Protein AF-A0A937PQH6-F1 (afdb_monomer_lite)

pLDDT: mean 79.64, std 12.9, range [41.91, 98.06]

Structure (mmCIF, N/CA/C/O backbone):
data_AF-A0A937PQH6-F1
#
_entry.id   AF-A0A937PQH6-F1
#
loop_
_atom_site.group_PDB
_atom_site.id
_atom_site.type_symbol
_atom_site.label_atom_id
_atom_site.label_alt_id
_atom_site.label_comp_id
_atom_site.label_asym_id
_atom_site.label_entity_id
_atom_site.label_seq_id
_atom_site.pdbx_PDB_ins_code
_atom_site.Cartn_x
_atom_site.Cartn_y
_atom_site.Cartn_z
_atom_site.occupancy
_atom_site.B_iso_or_equiv
_atom_site.auth_seq_id
_atom_site.auth_comp_id
_atom_site.auth_asym_id
_atom_site.auth_atom_id
_atom_site.pdbx_PDB_model_num
ATOM 1 N N . MET A 1 1 ? -28.947 3.218 16.926 1.00 41.91 1 MET A N 1
ATOM 2 C CA . MET A 1 1 ? -28.251 3.999 15.883 1.00 41.91 1 MET A CA 1
ATOM 3 C C . MET A 1 1 ? -26.992 3.223 15.545 1.00 41.91 1 MET A C 1
ATOM 5 O O . MET A 1 1 ? -26.283 2.879 16.475 1.00 41.91 1 MET A O 1
ATOM 9 N N . ASN A 1 2 ? -26.773 2.852 14.281 1.00 52.62 2 ASN A N 1
ATOM 10 C CA . ASN A 1 2 ? -25.508 2.238 13.858 1.00 52.62 2 ASN A CA 1
ATOM 11 C C . ASN A 1 2 ? -24.507 3.372 13.645 1.00 52.62 2 ASN A C 1
ATOM 13 O O . ASN A 1 2 ? -24.411 3.903 12.538 1.00 52.62 2 ASN A O 1
ATOM 17 N N . GLU A 1 3 ? -23.845 3.798 14.716 1.00 75.31 3 GLU A N 1
ATOM 18 C CA . GLU A 1 3 ? -22.697 4.691 14.588 1.00 75.31 3 GLU A CA 1
ATOM 19 C C . GLU A 1 3 ? -21.582 3.923 13.884 1.00 75.31 3 GLU A C 1
ATOM 21 O O . GLU A 1 3 ? -21.296 2.764 14.185 1.00 75.31 3 GLU A O 1
ATOM 26 N N . ARG A 1 4 ? -21.053 4.533 12.830 1.00 87.12 4 ARG A N 1
ATOM 27 C CA . ARG A 1 4 ? -20.087 3.929 11.924 1.00 87.12 4 ARG A CA 1
ATOM 28 C C . ARG A 1 4 ? -18.841 4.794 12.003 1.00 87.12 4 ARG A C 1
ATOM 30 O O . ARG A 1 4 ? -18.963 6.008 11.880 1.00 87.12 4 ARG A O 1
ATOM 37 N N . LEU A 1 5 ? -17.684 4.173 12.205 1.00 89.94 5 LEU A N 1
ATOM 38 C CA . LEU A 1 5 ? -16.405 4.879 12.241 1.00 89.94 5 LEU A CA 1
ATOM 39 C C . LEU A 1 5 ? -16.141 5.582 10.908 1.00 89.94 5 LEU A C 1
ATOM 41 O O . LEU A 1 5 ? -16.360 5.007 9.833 1.00 89.94 5 LEU A O 1
ATOM 45 N N . GLU A 1 6 ? -15.661 6.816 10.986 1.00 93.25 6 GLU A N 1
ATOM 46 C CA . GLU A 1 6 ? -15.153 7.549 9.836 1.00 93.25 6 GLU A CA 1
ATOM 47 C C . GLU A 1 6 ? -13.689 7.167 9.566 1.00 93.25 6 GLU A C 1
ATOM 49 O O . GLU A 1 6 ? -13.026 6.487 10.347 1.00 93.25 6 GLU A O 1
ATOM 54 N N . GLN A 1 7 ? -13.161 7.595 8.419 1.00 87.06 7 GLN A N 1
ATOM 55 C CA . GLN A 1 7 ? -11.791 7.273 8.010 1.00 87.06 7 GLN A CA 1
ATOM 56 C C . GLN A 1 7 ? -10.739 7.750 9.024 1.00 87.06 7 GLN A C 1
ATOM 58 O O . GLN A 1 7 ? -9.816 7.005 9.335 1.00 87.06 7 GLN A O 1
ATOM 63 N N . SER A 1 8 ? -10.911 8.954 9.573 1.00 93.19 8 SER A N 1
ATOM 64 C CA . SER A 1 8 ? -10.007 9.511 10.584 1.00 93.19 8 SER A CA 1
ATOM 65 C C . SER A 1 8 ? -9.956 8.671 11.860 1.00 93.19 8 SER A C 1
ATOM 67 O O . SER A 1 8 ? -8.934 8.643 12.536 1.00 93.19 8 SER A O 1
ATOM 69 N N . ASP A 1 9 ? -11.044 7.969 12.186 1.00 95.31 9 ASP A N 1
ATOM 70 C CA . ASP A 1 9 ? -11.089 7.092 13.354 1.00 95.31 9 ASP A CA 1
ATOM 71 C C . ASP A 1 9 ? -10.255 5.827 13.112 1.00 95.31 9 ASP A C 1
ATOM 73 O O . ASP A 1 9 ? -9.546 5.371 14.006 1.00 95.31 9 ASP A O 1
ATOM 77 N N . PHE A 1 10 ? -10.271 5.294 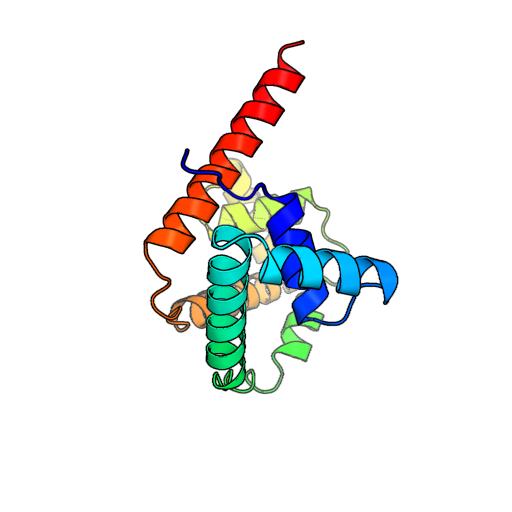11.884 1.00 93.38 10 PHE A N 1
ATOM 78 C CA . PHE A 1 10 ? -9.399 4.181 11.495 1.00 93.38 10 PHE A CA 1
ATOM 79 C C . PHE A 1 10 ? -7.926 4.574 11.444 1.00 93.38 10 PHE A C 1
ATOM 81 O O . PHE A 1 10 ? -7.085 3.797 11.882 1.00 93.38 10 PHE A O 1
ATOM 88 N N . GLU A 1 11 ? -7.615 5.769 10.945 1.00 93.25 11 GLU A N 1
ATOM 89 C CA . GLU A 1 11 ? -6.248 6.301 10.947 1.00 93.25 11 GLU A CA 1
ATOM 90 C C . GLU A 1 11 ? -5.725 6.447 12.383 1.00 93.25 11 GLU A C 1
ATOM 92 O O . GLU A 1 11 ? -4.618 6.002 12.681 1.00 93.25 11 GLU A O 1
ATOM 97 N N . ALA A 1 12 ? -6.549 6.967 13.301 1.00 96.62 12 ALA A N 1
ATOM 98 C CA . ALA A 1 12 ? -6.202 7.058 14.717 1.00 96.62 12 ALA A CA 1
ATOM 99 C C . ALA A 1 12 ? -6.010 5.678 15.373 1.00 96.62 12 ALA A C 1
ATOM 101 O O . ALA A 1 12 ? -5.066 5.494 16.135 1.00 96.62 12 ALA A O 1
ATOM 102 N N . LEU A 1 13 ? -6.872 4.700 15.069 1.00 96.56 13 LEU A N 1
ATOM 103 C CA . LEU A 1 13 ? -6.730 3.328 15.570 1.00 96.56 13 LEU A CA 1
ATOM 104 C C . LEU A 1 13 ? -5.464 2.635 15.046 1.00 96.56 13 LEU A C 1
ATOM 106 O O . LEU A 1 13 ? -4.804 1.943 15.817 1.00 96.56 13 LEU A O 1
ATOM 110 N N . SER A 1 14 ? -5.116 2.827 13.768 1.00 94.88 14 SER A N 1
ATOM 111 C CA . SER A 1 14 ? -3.879 2.286 13.184 1.00 94.88 14 SER A CA 1
ATOM 112 C C . SER A 1 14 ? -2.655 2.894 13.860 1.00 94.88 14 SER A C 1
ATOM 114 O O . SER A 1 14 ? -1.839 2.166 14.409 1.00 94.88 14 SER A O 1
ATOM 116 N N . ALA A 1 15 ? -2.587 4.227 13.928 1.00 95.56 15 ALA A N 1
ATOM 117 C CA . ALA A 1 15 ? -1.472 4.922 14.564 1.00 95.56 15 ALA A CA 1
ATOM 118 C C . ALA A 1 15 ? -1.330 4.563 16.055 1.00 95.56 15 ALA A C 1
ATOM 120 O O . ALA A 1 15 ? -0.222 4.533 16.586 1.00 95.56 15 ALA A O 1
ATOM 121 N N . TRP A 1 16 ? -2.443 4.285 16.747 1.00 97.31 16 TRP A N 1
ATOM 122 C CA . TRP A 1 16 ? -2.416 3.789 18.123 1.00 97.31 16 TRP A CA 1
ATOM 123 C C . TRP A 1 16 ? -1.805 2.383 18.221 1.00 97.31 16 TRP A C 1
ATOM 125 O O . TRP A 1 16 ? -0.973 2.158 19.097 1.00 97.31 16 TRP A O 1
ATOM 135 N N . LEU A 1 17 ? -2.173 1.457 17.326 1.00 94.62 17 LEU A N 1
ATOM 136 C CA . LEU A 1 17 ? -1.612 0.098 17.294 1.00 94.62 17 LEU A CA 1
ATOM 137 C C . LEU A 1 17 ? -0.115 0.088 16.970 1.00 94.62 17 LEU A C 1
ATOM 139 O O . LEU A 1 17 ? 0.630 -0.669 17.586 1.00 94.62 17 LEU A O 1
ATOM 143 N N . ASP A 1 18 ? 0.317 0.956 16.059 1.00 95.12 18 ASP A N 1
ATOM 144 C CA . ASP A 1 18 ? 1.720 1.073 15.649 1.00 95.12 18 ASP A CA 1
ATOM 145 C C . ASP A 1 18 ? 2.577 1.851 16.675 1.00 95.12 18 ASP A C 1
ATOM 147 O O . ASP A 1 18 ? 3.802 1.917 16.558 1.00 95.12 18 ASP A O 1
ATOM 151 N N . GLY A 1 19 ? 1.954 2.432 17.711 1.00 96.19 19 GLY A N 1
ATOM 152 C CA . GLY A 1 19 ? 2.639 3.221 18.740 1.00 96.19 19 GLY A CA 1
ATOM 153 C C . GLY A 1 19 ? 3.130 4.590 18.252 1.00 96.19 19 GLY A C 1
ATOM 154 O O . GLY A 1 19 ? 4.040 5.166 18.845 1.00 96.19 19 GLY A O 1
ATOM 155 N N . GLU A 1 20 ? 2.544 5.117 17.175 1.00 97.75 20 GLU A N 1
ATOM 156 C CA . GLU A 1 20 ? 2.942 6.380 16.537 1.00 97.75 20 GLU A CA 1
ATOM 157 C C . GLU A 1 20 ? 2.261 7.616 17.148 1.00 97.75 20 GLU A C 1
ATOM 159 O O . GLU A 1 20 ? 2.637 8.758 16.865 1.00 97.75 20 GLU A O 1
ATOM 164 N N . LEU A 1 21 ? 1.245 7.418 17.991 1.00 96.81 21 LEU A N 1
ATOM 165 C CA . LEU A 1 21 ? 0.557 8.511 18.673 1.00 96.81 21 LEU A CA 1
ATOM 166 C C . LEU A 1 21 ? 1.363 9.055 19.860 1.00 96.81 21 LEU A C 1
ATOM 168 O O . LEU A 1 21 ? 2.064 8.332 20.559 1.00 96.81 21 LEU A O 1
ATOM 172 N N . SER A 1 22 ? 1.186 10.349 20.146 1.00 97.38 22 SER A N 1
ATOM 173 C CA . SER A 1 22 ? 1.628 10.921 21.426 1.00 97.38 22 SER A CA 1
ATOM 174 C C . SER A 1 22 ? 0.808 10.358 22.592 1.00 97.38 22 SER A C 1
ATOM 176 O O . SER A 1 22 ? -0.363 10.030 22.403 1.00 97.38 22 SER A O 1
ATOM 178 N N . ASP A 1 23 ? 1.369 10.345 23.806 1.00 97.69 23 ASP A N 1
ATOM 179 C CA . ASP A 1 23 ? 0.705 9.818 25.013 1.00 97.69 23 ASP A CA 1
ATOM 180 C C . ASP A 1 23 ? -0.719 10.366 25.215 1.00 97.69 23 ASP A C 1
ATOM 182 O O . ASP A 1 23 ? -1.640 9.631 25.568 1.00 97.69 23 ASP A O 1
ATOM 186 N N . ALA A 1 24 ? -0.926 11.662 24.952 1.00 97.56 24 ALA A N 1
ATOM 187 C CA . ALA A 1 24 ? -2.234 12.299 25.088 1.00 97.56 24 ALA A CA 1
ATOM 188 C C . ALA A 1 24 ? -3.247 11.795 24.044 1.00 97.56 24 ALA A C 1
ATOM 190 O O . ALA A 1 24 ? -4.402 11.541 24.383 1.00 97.56 24 ALA A O 1
ATOM 191 N N . ALA A 1 25 ? -2.819 11.630 22.789 1.00 97.06 25 ALA A N 1
ATOM 192 C CA . ALA A 1 25 ? -3.669 11.120 21.713 1.00 97.06 25 ALA A CA 1
ATOM 193 C C . ALA A 1 25 ? -3.956 9.620 21.883 1.00 97.06 25 ALA A C 1
ATOM 195 O O . ALA A 1 25 ? -5.085 9.181 21.669 1.00 97.06 25 ALA A O 1
ATOM 196 N N . ALA A 1 26 ? -2.965 8.846 22.331 1.00 98.00 26 ALA A N 1
ATOM 197 C CA . ALA A 1 26 ? -3.136 7.437 22.662 1.00 98.00 26 ALA A CA 1
ATOM 198 C C . ALA A 1 26 ? -4.165 7.250 23.790 1.00 98.00 26 ALA A C 1
ATOM 200 O O . ALA A 1 26 ? -5.095 6.461 23.639 1.00 98.00 26 ALA A O 1
ATOM 201 N N . ALA A 1 27 ? -4.075 8.041 24.866 1.00 98.00 27 ALA A N 1
ATOM 202 C CA . ALA A 1 27 ? -5.042 8.001 25.964 1.00 98.00 27 ALA A CA 1
ATOM 203 C C . ALA A 1 27 ? -6.472 8.365 25.517 1.00 98.00 27 ALA A C 1
ATOM 205 O O . ALA A 1 27 ? -7.447 7.805 26.024 1.00 98.00 27 ALA A O 1
ATOM 206 N N . GLU A 1 28 ? -6.625 9.283 24.555 1.00 97.81 28 GLU A N 1
ATOM 207 C CA . GLU A 1 28 ? -7.934 9.601 23.976 1.00 97.81 28 GLU A CA 1
ATOM 208 C C . GLU A 1 28 ? -8.512 8.411 23.199 1.00 97.81 28 GLU A C 1
ATOM 210 O O . GLU A 1 28 ? -9.677 8.053 23.396 1.00 97.81 28 GLU A O 1
ATOM 215 N N . VAL A 1 29 ? -7.702 7.766 22.355 1.00 97.56 29 VAL A N 1
ATOM 216 C CA . VAL A 1 29 ? -8.107 6.566 21.609 1.00 97.56 29 VAL A CA 1
ATOM 217 C C . VAL A 1 29 ? -8.474 5.427 22.564 1.00 97.56 29 VAL A C 1
ATOM 219 O O . VAL A 1 29 ? -9.530 4.817 22.402 1.00 97.56 29 VAL A O 1
ATOM 222 N N . GLU A 1 30 ? -7.682 5.188 23.611 1.00 98.06 30 GLU A N 1
ATOM 223 C CA . GLU A 1 30 ? -7.983 4.186 24.641 1.00 98.06 30 GLU A CA 1
ATOM 224 C C . GLU A 1 30 ? -9.304 4.468 25.359 1.00 98.06 30 GLU A C 1
ATOM 226 O O . GLU A 1 30 ? -10.113 3.559 25.556 1.00 98.06 30 GLU A O 1
ATOM 231 N N . CYS A 1 31 ? -9.558 5.730 25.709 1.00 98.06 31 CYS A N 1
ATOM 232 C CA . CYS A 1 31 ? -10.817 6.145 26.315 1.00 98.06 31 CYS A CA 1
ATOM 233 C C . CYS A 1 31 ? -12.008 5.820 25.396 1.00 98.06 31 CYS A C 1
ATOM 235 O O . CYS A 1 31 ? -12.999 5.240 25.849 1.00 98.06 31 CYS A O 1
ATOM 237 N N . ARG A 1 32 ? -11.891 6.097 24.089 1.00 97.50 32 ARG A N 1
ATOM 238 C CA . ARG A 1 32 ? -12.926 5.753 23.099 1.00 97.50 32 ARG A CA 1
ATOM 239 C C . ARG A 1 32 ? -13.115 4.242 22.962 1.00 97.50 32 ARG A C 1
ATOM 241 O O . ARG A 1 32 ? -14.249 3.784 23.012 1.00 97.50 32 ARG A O 1
ATOM 248 N N . ILE A 1 33 ? -12.040 3.454 22.887 1.00 97.69 33 ILE A N 1
ATOM 249 C CA . ILE A 1 33 ? -12.097 1.976 22.866 1.00 97.69 33 ILE A CA 1
ATOM 250 C C . ILE A 1 33 ? -12.805 1.423 24.118 1.00 97.69 33 ILE A C 1
ATOM 252 O O . ILE A 1 33 ? -13.559 0.445 24.056 1.00 97.69 33 ILE A O 1
ATOM 256 N N . GLN A 1 34 ? -12.585 2.037 25.281 1.00 97.56 34 GLN A N 1
ATOM 257 C CA . GLN A 1 34 ? -13.230 1.621 26.525 1.00 97.56 34 GLN A CA 1
ATOM 258 C C . GLN A 1 34 ? -14.712 1.995 26.576 1.00 97.56 34 GLN A C 1
ATOM 260 O O . GLN A 1 34 ? -15.503 1.219 27.113 1.00 97.56 34 GLN A O 1
ATOM 265 N N . GLN A 1 35 ? -15.104 3.142 26.023 1.00 96.75 35 GLN A N 1
ATOM 266 C CA . GLN A 1 35 ? -16.460 3.682 26.157 1.00 96.75 35 GLN A CA 1
ATOM 267 C C . GLN A 1 35 ? -17.396 3.299 25.006 1.00 96.75 35 GLN A C 1
ATOM 269 O O . GLN A 1 35 ? -18.590 3.111 25.237 1.00 96.75 35 GLN A O 1
ATOM 274 N N . ASP A 1 36 ? -16.870 3.137 23.793 1.00 96.56 36 ASP A N 1
ATOM 275 C CA . ASP A 1 36 ? -17.645 2.888 22.581 1.00 96.56 36 ASP A CA 1
ATOM 276 C C . ASP A 1 36 ? -17.443 1.441 22.076 1.00 96.56 36 ASP A C 1
ATOM 278 O O . ASP A 1 36 ? -16.339 1.061 21.665 1.00 96.56 36 ASP A O 1
ATOM 282 N N . PRO A 1 37 ? -18.501 0.601 22.076 1.00 94.94 37 PRO A N 1
ATOM 283 C CA . PRO A 1 37 ? -18.443 -0.758 21.543 1.00 94.94 37 PRO A CA 1
ATOM 284 C C . PRO A 1 37 ? -17.990 -0.853 20.079 1.00 94.94 37 PRO A C 1
ATOM 286 O O . PRO A 1 37 ? -17.389 -1.861 19.709 1.00 94.94 37 PRO A O 1
ATOM 289 N N . VAL A 1 38 ? -18.267 0.160 19.250 1.00 95.25 38 VAL A N 1
ATOM 290 C CA . VAL A 1 38 ? -17.874 0.192 17.833 1.00 95.25 38 VAL A CA 1
ATOM 291 C C . VAL A 1 38 ? -16.363 0.382 17.705 1.00 95.25 38 VAL A C 1
ATOM 293 O O . VAL A 1 38 ? -15.717 -0.354 16.958 1.00 95.25 38 VAL A O 1
ATOM 296 N N . TRP A 1 39 ? -15.781 1.309 18.475 1.00 96.69 39 TRP A N 1
ATOM 297 C CA . TRP A 1 39 ? -14.325 1.490 18.552 1.00 96.69 39 TRP A CA 1
ATOM 298 C C . TRP A 1 39 ? -13.632 0.232 19.065 1.00 96.69 39 TRP A C 1
ATOM 300 O O . TRP A 1 39 ? -12.613 -0.175 18.510 1.00 96.69 39 TRP A O 1
ATOM 310 N N . ARG A 1 40 ? -14.203 -0.414 20.088 1.00 96.88 40 ARG A N 1
ATOM 311 C CA . ARG A 1 40 ? -13.660 -1.663 20.629 1.00 96.88 40 ARG A CA 1
ATOM 312 C C . ARG A 1 40 ? -13.618 -2.776 19.590 1.00 96.88 40 ARG A C 1
ATOM 314 O O . ARG A 1 40 ? -12.565 -3.368 19.392 1.00 96.88 40 ARG A O 1
ATOM 321 N N . GLY A 1 41 ? -14.734 -3.013 18.898 1.00 94.44 41 GLY A N 1
ATOM 322 C CA . GLY A 1 41 ? -14.802 -4.034 17.851 1.00 94.44 41 GLY A CA 1
ATOM 323 C C . GLY A 1 41 ? -13.789 -3.785 16.733 1.00 94.44 41 GLY A C 1
ATOM 324 O O . GLY A 1 41 ? -13.071 -4.699 16.342 1.00 94.44 41 GLY A O 1
ATOM 325 N N . ALA A 1 42 ? -13.658 -2.536 16.277 1.00 93.81 42 ALA A N 1
ATOM 326 C CA . ALA A 1 42 ? -12.676 -2.180 15.257 1.00 93.81 42 ALA A CA 1
ATOM 327 C C . ALA A 1 42 ? -11.220 -2.339 15.729 1.00 93.81 42 ALA A C 1
ATOM 329 O O . ALA A 1 42 ? -10.380 -2.805 14.961 1.00 93.81 42 ALA A O 1
ATOM 330 N N . ALA A 1 43 ? -10.914 -1.979 16.979 1.00 96.25 43 ALA A N 1
ATOM 331 C CA . ALA A 1 43 ? -9.587 -2.181 17.555 1.00 96.25 43 ALA A CA 1
ATOM 332 C C . ALA A 1 43 ? -9.236 -3.675 17.664 1.00 96.25 43 ALA A C 1
ATOM 334 O O . ALA A 1 43 ? -8.112 -4.066 17.355 1.00 96.25 43 ALA A O 1
ATOM 335 N N . ASP A 1 44 ? -10.197 -4.514 18.060 1.00 95.38 44 ASP A N 1
ATOM 336 C CA . ASP A 1 44 ? -10.016 -5.966 18.142 1.00 95.38 44 ASP A CA 1
ATOM 337 C C . ASP A 1 44 ? -9.840 -6.604 16.753 1.00 95.38 44 ASP A C 1
ATOM 339 O O . ASP A 1 44 ? -8.977 -7.468 16.580 1.00 95.38 44 ASP A O 1
ATOM 343 N N . GLU A 1 45 ? -10.592 -6.145 15.744 1.00 93.19 45 GLU A N 1
ATOM 344 C CA . GLU A 1 45 ? -10.410 -6.545 14.340 1.00 93.19 45 GLU A CA 1
ATOM 345 C C . GLU A 1 45 ? -9.006 -6.203 13.826 1.00 93.19 45 GLU A C 1
ATOM 347 O O . GLU A 1 45 ? -8.333 -7.064 13.256 1.00 93.19 45 GLU A O 1
ATOM 352 N N . LEU A 1 46 ? -8.549 -4.962 14.030 1.00 91.62 46 LEU A N 1
ATOM 353 C CA . LEU A 1 46 ? -7.235 -4.517 13.562 1.00 91.62 46 LEU A CA 1
ATOM 354 C C . LEU A 1 46 ? -6.095 -5.243 14.283 1.00 91.62 46 LEU A C 1
ATOM 356 O O . LEU A 1 46 ? -5.133 -5.641 13.632 1.00 91.62 46 LEU A O 1
ATOM 360 N N . ARG A 1 47 ? -6.222 -5.492 15.592 1.00 92.56 47 ARG A N 1
ATOM 361 C CA . ARG A 1 47 ? -5.242 -6.286 16.348 1.00 92.56 47 ARG A CA 1
ATOM 362 C C . ARG A 1 47 ? -5.175 -7.725 15.844 1.00 92.56 47 ARG A C 1
ATOM 364 O O . ARG A 1 47 ? -4.088 -8.235 15.608 1.00 92.56 47 ARG A O 1
ATOM 371 N N . SER A 1 48 ? -6.330 -8.347 15.602 1.00 89.06 48 SER A N 1
ATOM 372 C CA . SER A 1 48 ? -6.397 -9.707 15.049 1.00 89.06 48 SER A CA 1
ATOM 373 C C . SER A 1 48 ? -5.748 -9.787 13.663 1.00 89.06 48 SER A C 1
ATOM 375 O O . SER A 1 48 ? -5.068 -10.760 13.346 1.00 89.06 48 SER A O 1
ATOM 377 N N . LEU A 1 49 ? -5.943 -8.759 12.829 1.00 86.75 49 LEU A N 1
ATOM 378 C CA . LEU A 1 49 ? -5.289 -8.660 11.526 1.00 86.75 49 LEU A CA 1
ATOM 379 C C . LEU A 1 49 ? -3.771 -8.487 11.666 1.00 86.75 49 LEU A C 1
ATOM 381 O O . LEU A 1 49 ? -3.029 -9.164 10.961 1.00 86.75 49 LEU A O 1
ATOM 385 N N . HIS A 1 50 ? -3.319 -7.614 12.567 1.00 85.25 50 HIS A N 1
ATOM 386 C CA . HIS A 1 50 ? -1.900 -7.397 12.844 1.00 85.25 50 HIS A CA 1
ATOM 387 C C . HIS A 1 50 ? -1.218 -8.696 13.296 1.00 85.25 50 HIS A C 1
ATOM 389 O O . HIS A 1 50 ? -0.237 -9.111 12.691 1.00 85.25 50 HIS A O 1
ATOM 395 N N . GLU A 1 51 ? -1.805 -9.416 14.254 1.00 85.25 51 GLU A N 1
ATOM 396 C CA . GLU A 1 51 ? -1.304 -10.719 14.714 1.00 85.25 51 GLU A CA 1
ATOM 397 C C . GLU A 1 51 ? -1.257 -11.765 13.584 1.00 85.25 51 GLU A C 1
ATOM 399 O O . GLU A 1 51 ? -0.304 -12.541 13.477 1.00 85.25 51 GLU A O 1
ATOM 404 N N . ALA A 1 52 ? -2.269 -11.786 12.707 1.00 84.00 52 ALA A N 1
ATOM 405 C CA . ALA A 1 52 ? -2.293 -12.684 11.554 1.00 84.00 52 ALA A CA 1
ATOM 406 C C . ALA A 1 52 ? -1.190 -12.358 10.529 1.00 84.00 52 ALA A C 1
ATOM 408 O O . ALA A 1 52 ? -0.653 -13.274 9.901 1.00 84.00 52 ALA A O 1
ATOM 409 N N . LEU A 1 53 ? -0.854 -11.076 10.361 1.00 80.88 53 LEU A N 1
ATOM 410 C CA . LEU A 1 53 ? 0.218 -10.615 9.477 1.00 80.88 53 LEU A CA 1
ATOM 411 C C . LEU A 1 53 ? 1.608 -10.828 10.088 1.00 80.88 53 LEU A C 1
ATOM 413 O O . LEU A 1 53 ? 2.513 -11.227 9.363 1.00 80.88 53 LEU A O 1
ATOM 417 N N . ASP A 1 54 ? 1.770 -10.664 11.400 1.00 80.62 54 ASP A N 1
ATOM 418 C CA . ASP A 1 54 ? 3.024 -10.953 12.111 1.00 80.62 54 ASP A CA 1
ATOM 419 C C . ASP A 1 54 ? 3.412 -12.435 12.022 1.00 80.62 54 ASP A C 1
ATOM 421 O O . ASP A 1 54 ? 4.588 -12.789 11.910 1.00 80.62 54 ASP A O 1
ATOM 425 N N . GLY A 1 55 ? 2.418 -13.326 12.018 1.00 75.69 55 GLY A N 1
ATOM 426 C CA . GLY A 1 55 ? 2.626 -14.752 11.762 1.00 75.69 55 GLY A CA 1
ATOM 427 C C . GLY A 1 55 ? 2.956 -15.079 10.300 1.00 75.69 55 GLY A C 1
ATOM 428 O O . GLY A 1 55 ? 3.379 -16.200 9.996 1.00 75.69 55 GLY A O 1
ATOM 429 N N . TYR A 1 56 ? 2.770 -14.130 9.379 1.00 77.06 56 TYR A N 1
ATOM 430 C CA . TYR A 1 56 ? 2.998 -14.342 7.960 1.00 77.06 56 TYR A CA 1
ATOM 431 C C . TYR A 1 56 ? 4.476 -14.158 7.618 1.00 77.06 56 TYR A C 1
ATOM 433 O O . TYR A 1 56 ? 4.996 -13.054 7.470 1.00 77.06 56 TYR A O 1
ATOM 441 N N . THR A 1 57 ? 5.174 -15.275 7.422 1.00 73.56 57 THR A N 1
ATOM 442 C CA . THR A 1 57 ? 6.525 -15.237 6.863 1.00 73.56 57 THR A CA 1
ATOM 443 C C . THR A 1 57 ? 6.436 -14.940 5.372 1.00 73.56 57 THR A C 1
ATOM 445 O O . THR A 1 57 ? 6.125 -15.821 4.569 1.00 73.56 57 THR A O 1
ATOM 448 N N . VAL A 1 58 ? 6.737 -13.700 4.989 1.00 72.31 58 VAL A N 1
ATOM 449 C CA . VAL A 1 58 ? 6.969 -13.371 3.581 1.00 72.31 58 VAL A CA 1
ATOM 450 C C . VAL A 1 58 ? 8.226 -14.130 3.136 1.00 72.31 58 VAL A C 1
ATOM 452 O O . VAL A 1 58 ? 9.272 -13.988 3.780 1.00 72.31 58 VAL A O 1
ATOM 455 N N . PRO A 1 59 ? 8.161 -14.956 2.074 1.00 74.38 59 PRO A N 1
ATOM 456 C CA . PRO A 1 59 ? 9.344 -15.615 1.545 1.00 74.38 59 PRO A CA 1
ATOM 457 C C . PRO A 1 59 ? 10.421 -14.575 1.260 1.00 74.38 59 PRO A C 1
ATOM 459 O O . PRO A 1 59 ? 10.128 -13.519 0.694 1.00 74.38 59 PRO A O 1
ATOM 462 N N . ALA A 1 60 ? 11.665 -14.870 1.645 1.00 69.44 60 ALA A N 1
ATOM 463 C CA . ALA A 1 60 ? 12.771 -13.989 1.308 1.00 69.44 60 ALA A CA 1
ATOM 464 C C . ALA A 1 60 ? 12.753 -13.745 -0.210 1.00 69.44 60 ALA A C 1
ATOM 466 O O . ALA A 1 60 ? 12.646 -14.712 -0.977 1.00 69.44 60 ALA A O 1
ATOM 467 N N . PRO A 1 61 ? 12.829 -12.481 -0.659 1.00 67.94 61 PRO A N 1
ATOM 468 C CA . PRO A 1 61 ? 12.856 -12.203 -2.080 1.00 67.94 61 PRO A CA 1
ATOM 469 C C . PRO A 1 61 ? 14.045 -12.927 -2.711 1.00 67.94 61 PRO A C 1
ATOM 471 O O . PRO A 1 61 ? 15.104 -13.064 -2.088 1.00 67.94 61 PRO A O 1
ATOM 474 N N . ALA A 1 62 ? 13.878 -13.389 -3.953 1.00 77.88 62 ALA A N 1
ATOM 475 C CA . ALA A 1 62 ? 14.949 -14.056 -4.683 1.00 77.88 62 ALA A CA 1
ATOM 476 C C . ALA A 1 62 ? 16.236 -13.215 -4.631 1.00 77.88 62 ALA A C 1
ATOM 478 O O . ALA A 1 62 ? 16.201 -11.985 -4.757 1.00 77.88 62 ALA A O 1
ATOM 479 N N . SER A 1 63 ? 17.380 -13.874 -4.432 1.00 69.62 63 SER A N 1
ATOM 480 C CA . SER A 1 63 ? 18.672 -13.195 -4.323 1.00 69.62 63 SER A CA 1
ATOM 481 C C . SER A 1 63 ? 18.889 -12.267 -5.517 1.00 69.62 63 SER A C 1
ATOM 483 O O . SER A 1 63 ? 18.797 -12.698 -6.665 1.00 69.62 63 SER A O 1
ATOM 485 N N . GLY A 1 64 ? 19.184 -10.996 -5.247 1.00 66.00 64 GLY A N 1
ATOM 486 C CA . GLY A 1 64 ? 19.367 -9.994 -6.293 1.00 66.00 64 GLY A CA 1
ATOM 487 C C . GLY A 1 64 ? 18.090 -9.279 -6.736 1.00 66.00 64 GLY A C 1
ATOM 488 O O . GLY A 1 64 ? 18.209 -8.395 -7.573 1.00 66.00 64 GLY A O 1
ATOM 489 N N . LEU A 1 65 ? 16.904 -9.558 -6.170 1.00 66.44 65 LEU A N 1
ATOM 490 C CA . LEU A 1 65 ? 15.702 -8.747 -6.424 1.00 66.44 65 LEU A CA 1
ATOM 491 C C . LEU A 1 65 ? 15.961 -7.270 -6.125 1.00 66.44 65 LEU A C 1
ATOM 493 O O . LEU A 1 65 ? 15.731 -6.450 -6.993 1.00 66.44 65 LEU A O 1
ATOM 497 N N . ALA A 1 66 ? 16.528 -6.929 -4.965 1.00 60.97 66 ALA A N 1
ATOM 498 C CA . ALA A 1 66 ? 16.857 -5.537 -4.646 1.00 60.97 66 ALA A CA 1
ATOM 499 C C . ALA A 1 66 ? 17.821 -4.916 -5.672 1.00 60.97 66 ALA A C 1
ATOM 501 O O . ALA A 1 66 ? 17.629 -3.786 -6.095 1.00 60.97 66 ALA A O 1
ATOM 502 N N . ARG A 1 67 ? 18.831 -5.670 -6.129 1.00 61.75 67 ARG A N 1
ATOM 503 C CA . ARG A 1 67 ? 19.755 -5.212 -7.176 1.00 61.75 67 ARG A CA 1
ATOM 504 C C . ARG A 1 67 ? 19.050 -5.020 -8.521 1.00 61.75 67 ARG A C 1
ATOM 506 O O . ARG A 1 67 ? 19.416 -4.094 -9.223 1.00 61.75 67 ARG A O 1
ATOM 513 N N . ARG A 1 68 ? 18.090 -5.879 -8.869 1.00 62.03 68 ARG A N 1
ATOM 514 C CA . ARG A 1 68 ? 17.301 -5.807 -10.109 1.00 62.03 68 ARG A CA 1
ATOM 515 C C . ARG A 1 68 ? 16.275 -4.685 -10.056 1.00 62.03 68 ARG A C 1
ATOM 517 O O . ARG A 1 68 ? 16.250 -3.872 -10.950 1.00 62.03 68 ARG A O 1
ATOM 524 N N . VAL A 1 69 ? 15.560 -4.521 -8.946 1.00 64.25 69 VAL A N 1
ATOM 525 C CA . VAL A 1 69 ? 14.709 -3.347 -8.702 1.00 64.25 69 VAL A CA 1
ATOM 526 C C . VAL A 1 69 ? 15.531 -2.064 -8.833 1.00 64.25 69 VAL A C 1
ATOM 528 O O . VAL A 1 69 ? 15.120 -1.159 -9.540 1.00 64.25 69 VAL A O 1
ATOM 531 N N . LEU A 1 70 ? 16.721 -2.001 -8.225 1.00 55.03 70 LEU A N 1
ATOM 532 C CA . LEU A 1 70 ? 17.613 -0.841 -8.339 1.00 55.03 70 LEU A CA 1
ATOM 533 C C . LEU A 1 70 ? 18.255 -0.680 -9.730 1.00 55.03 70 LEU A C 1
ATOM 535 O O . LEU A 1 70 ? 18.609 0.436 -10.087 1.00 55.03 70 LEU A O 1
ATOM 539 N N . ALA A 1 71 ? 18.439 -1.760 -10.494 1.00 54.62 71 ALA A N 1
ATOM 540 C CA . ALA A 1 71 ? 18.955 -1.722 -11.868 1.00 54.62 71 ALA A CA 1
ATOM 541 C C . ALA A 1 71 ? 17.864 -1.373 -12.894 1.00 54.62 71 ALA A C 1
ATOM 543 O O . ALA A 1 71 ? 18.174 -0.800 -13.937 1.00 54.62 71 ALA A O 1
ATOM 544 N N . GLY A 1 72 ? 16.614 -1.685 -12.559 1.00 54.66 72 GLY A N 1
ATOM 545 C CA . GLY A 1 72 ? 15.399 -1.341 -13.280 1.00 54.66 72 GLY A CA 1
ATOM 546 C C . GLY A 1 72 ? 14.884 0.055 -13.001 1.00 54.66 72 GLY A C 1
ATOM 547 O O . GLY A 1 72 ? 14.055 0.547 -13.764 1.00 54.66 72 GLY A O 1
ATOM 548 N N . ILE A 1 73 ? 15.406 0.725 -11.963 1.00 54.81 73 ILE A N 1
ATOM 549 C CA . ILE A 1 73 ? 15.340 2.183 -11.889 1.00 54.81 73 ILE A CA 1
ATOM 550 C C . ILE A 1 73 ? 16.141 2.681 -13.094 1.00 54.81 73 ILE A C 1
ATOM 552 O O . ILE A 1 73 ? 17.360 2.491 -13.145 1.00 54.81 73 ILE A O 1
ATOM 556 N N . PRO A 1 74 ? 15.463 3.243 -14.102 1.00 55.03 74 PRO A N 1
ATOM 557 C CA . PRO A 1 74 ? 16.077 3.530 -15.382 1.00 55.03 74 PRO A CA 1
ATOM 558 C C . PRO A 1 74 ? 17.274 4.466 -15.173 1.00 55.03 74 PRO A C 1
ATOM 560 O O . PRO A 1 74 ? 17.211 5.439 -14.425 1.00 55.03 74 PRO A O 1
ATOM 563 N N . ALA A 1 75 ? 18.398 4.160 -15.832 1.00 53.47 75 ALA A N 1
ATOM 564 C CA . ALA A 1 75 ? 19.640 4.933 -15.707 1.00 53.47 75 ALA A CA 1
ATOM 565 C C . ALA A 1 75 ? 19.498 6.394 -16.184 1.00 53.47 75 ALA A C 1
ATOM 567 O O . ALA A 1 75 ? 20.357 7.228 -15.894 1.00 53.47 75 ALA A O 1
ATOM 568 N N . ARG A 1 76 ? 18.413 6.701 -16.909 1.00 57.50 76 ARG A N 1
ATOM 569 C CA . ARG A 1 76 ? 17.847 8.049 -16.980 1.00 57.50 76 ARG A CA 1
ATOM 570 C C . ARG A 1 76 ? 16.541 8.050 -16.204 1.00 57.50 76 ARG A C 1
ATOM 572 O O . ARG A 1 76 ? 15.752 7.128 -16.383 1.00 57.50 76 ARG A O 1
ATOM 579 N N . ASP A 1 77 ? 16.281 9.112 -15.458 1.00 65.00 77 ASP A N 1
ATOM 580 C CA . ASP A 1 77 ? 14.963 9.342 -14.878 1.00 65.00 77 ASP A CA 1
ATOM 581 C C . ASP A 1 77 ? 13.922 9.327 -16.009 1.00 65.00 77 ASP A C 1
ATOM 583 O O . ASP A 1 77 ? 13.889 10.228 -16.856 1.00 65.00 77 ASP A O 1
ATOM 587 N N . LEU A 1 78 ? 13.121 8.258 -16.078 1.00 66.38 78 LEU A N 1
ATOM 588 C CA . LEU A 1 78 ? 11.905 8.277 -16.878 1.00 66.38 78 LEU A CA 1
ATOM 589 C C . LEU A 1 78 ? 10.988 9.321 -16.254 1.00 66.38 78 LEU A C 1
ATOM 591 O O . LEU A 1 78 ? 10.850 9.414 -15.033 1.00 66.38 78 LEU A O 1
ATOM 595 N N . THR A 1 79 ? 10.368 10.124 -17.101 1.00 78.44 79 THR A N 1
ATOM 596 C CA . THR A 1 79 ? 9.326 11.038 -16.647 1.00 78.44 79 THR A CA 1
ATOM 597 C C . THR A 1 79 ? 8.115 10.242 -16.157 1.00 78.44 79 THR A C 1
ATOM 599 O O . THR A 1 79 ? 7.886 9.111 -16.582 1.00 78.44 79 THR A O 1
ATOM 602 N N . GLU A 1 80 ? 7.297 10.845 -15.294 1.00 71.50 80 GLU A N 1
ATOM 603 C CA . GLU A 1 80 ? 6.058 10.230 -14.789 1.00 71.50 80 GLU A CA 1
ATOM 604 C C . GLU A 1 80 ? 5.141 9.747 -15.930 1.00 71.50 80 GLU A C 1
ATOM 606 O O . GLU A 1 80 ? 4.608 8.645 -15.867 1.00 71.50 80 GLU A O 1
ATOM 611 N N . SER A 1 81 ? 5.060 10.510 -17.027 1.00 78.50 81 SER A N 1
ATOM 612 C CA . SER A 1 81 ? 4.303 10.126 -18.227 1.00 78.50 81 SER A CA 1
ATOM 613 C C . SER A 1 81 ? 4.881 8.903 -18.941 1.00 78.50 81 SER A C 1
ATOM 615 O O . SER A 1 81 ? 4.126 8.121 -19.505 1.00 78.50 81 SER A O 1
ATOM 617 N N . GLU A 1 82 ? 6.205 8.736 -18.956 1.00 75.75 82 GLU A N 1
ATOM 618 C CA . GLU A 1 82 ? 6.847 7.571 -19.578 1.00 75.75 82 GLU A CA 1
ATOM 619 C C . GLU A 1 82 ? 6.677 6.314 -18.717 1.00 75.75 82 GLU A C 1
ATOM 621 O O . GLU A 1 82 ? 6.557 5.217 -19.257 1.00 75.75 82 GLU A O 1
ATOM 626 N N . ILE A 1 83 ? 6.628 6.473 -17.390 1.00 74.06 83 ILE A N 1
ATOM 627 C CA . ILE A 1 83 ? 6.290 5.391 -16.456 1.00 74.06 83 ILE A CA 1
ATOM 628 C C . ILE A 1 83 ? 4.826 4.971 -16.644 1.00 74.06 83 ILE A C 1
ATOM 630 O O . ILE A 1 83 ? 4.544 3.778 -16.738 1.00 74.06 83 ILE A O 1
ATOM 634 N N . GLU A 1 84 ? 3.906 5.934 -16.744 1.00 79.00 84 GLU A N 1
ATOM 635 C CA . GLU A 1 84 ? 2.482 5.677 -16.992 1.00 79.00 84 GLU A CA 1
ATOM 636 C C . GLU A 1 84 ? 2.260 4.967 -18.338 1.00 79.00 84 GLU A C 1
ATOM 638 O O . GLU A 1 84 ? 1.584 3.938 -18.383 1.00 79.00 84 GLU A O 1
ATOM 643 N N . ASP A 1 85 ? 2.886 5.447 -19.420 1.00 81.19 85 ASP A N 1
ATOM 644 C CA . ASP A 1 85 ? 2.786 4.814 -20.740 1.00 81.19 85 ASP A CA 1
ATOM 645 C C . ASP A 1 85 ? 3.401 3.398 -20.750 1.00 81.19 85 ASP A C 1
ATOM 647 O O . ASP A 1 85 ? 2.877 2.504 -21.416 1.00 81.19 85 ASP A O 1
ATOM 651 N N . LEU A 1 86 ? 4.485 3.150 -20.002 1.00 77.56 86 LEU A N 1
ATOM 652 C CA . LEU A 1 86 ? 5.068 1.809 -19.876 1.00 77.56 86 LEU A CA 1
ATOM 653 C C . LEU A 1 86 ? 4.151 0.85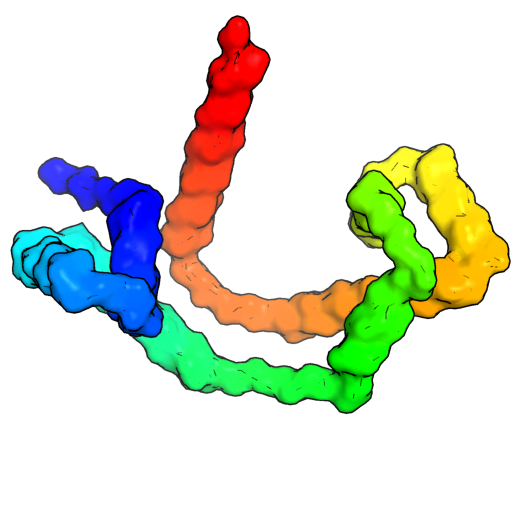4 -19.098 1.00 77.56 86 LEU A C 1
ATOM 655 O O . LEU A 1 86 ? 3.983 -0.287 -19.522 1.00 77.56 86 LEU A O 1
ATOM 659 N N . SER A 1 87 ? 3.534 1.314 -18.005 1.00 77.94 87 SER A N 1
ATOM 660 C CA . SER A 1 87 ? 2.546 0.527 -17.253 1.00 77.94 87 SER A CA 1
ATOM 661 C C . SER A 1 87 ? 1.366 0.149 -18.147 1.00 77.94 87 SER A C 1
ATOM 663 O O . SER A 1 87 ? 1.069 -1.028 -18.320 1.00 77.94 87 SER A O 1
ATOM 665 N N . ALA A 1 88 ? 0.759 1.136 -18.811 1.00 83.94 88 ALA A N 1
ATOM 666 C CA . ALA A 1 88 ? -0.378 0.903 -19.695 1.00 83.94 88 ALA A CA 1
ATOM 667 C C . ALA A 1 88 ? -0.017 0.054 -20.931 1.00 83.94 88 ALA A C 1
ATOM 669 O O . ALA A 1 88 ? -0.870 -0.655 -21.461 1.00 83.94 88 ALA A O 1
ATOM 670 N N . TYR A 1 89 ? 1.237 0.075 -21.395 1.00 84.69 89 TYR A N 1
ATOM 671 C CA . TYR A 1 89 ? 1.714 -0.867 -22.412 1.00 84.69 89 TYR A CA 1
ATOM 672 C C . TYR A 1 89 ? 1.720 -2.311 -21.898 1.00 84.69 89 TYR A C 1
ATOM 674 O O . TYR A 1 89 ? 1.254 -3.203 -22.606 1.00 84.69 89 TYR A O 1
ATOM 682 N N . LEU A 1 90 ? 2.232 -2.545 -20.686 1.00 81.00 90 LEU A N 1
ATOM 683 C CA . LEU A 1 90 ? 2.318 -3.884 -20.093 1.00 81.00 90 LEU A CA 1
ATOM 684 C C . LEU A 1 90 ? 0.930 -4.475 -19.820 1.00 81.00 90 LEU A C 1
ATOM 686 O O . LEU A 1 90 ? 0.716 -5.657 -20.079 1.00 81.00 90 LEU A O 1
ATOM 690 N N . ASP A 1 91 ? -0.021 -3.632 -19.422 1.00 83.88 91 ASP A N 1
ATOM 691 C CA . ASP A 1 91 ? -1.418 -4.015 -19.194 1.00 83.88 91 ASP A CA 1
ATOM 692 C C . ASP A 1 91 ? -2.229 -4.167 -20.501 1.00 83.88 91 ASP A C 1
ATOM 694 O O . ASP A 1 91 ? -3.379 -4.612 -20.492 1.00 83.88 91 ASP A O 1
ATOM 698 N N . GLY A 1 92 ? -1.647 -3.810 -21.655 1.00 89.81 92 GLY A N 1
ATOM 699 C CA . GLY A 1 92 ? -2.324 -3.849 -22.955 1.00 89.81 92 GLY A CA 1
ATOM 700 C C . GLY A 1 92 ? -3.374 -2.746 -23.150 1.00 89.81 92 GLY A C 1
ATOM 701 O O . GLY A 1 92 ? -4.234 -2.858 -24.025 1.00 89.81 92 GLY A O 1
ATOM 702 N N . GLU A 1 93 ? -3.311 -1.680 -22.354 1.00 94.62 93 GLU A N 1
ATOM 703 C CA . GLU A 1 93 ? -4.246 -0.549 -22.366 1.00 94.62 93 GLU A CA 1
ATOM 704 C C . GLU A 1 93 ? -3.793 0.609 -23.276 1.00 94.62 93 GLU A C 1
ATOM 706 O O . GLU A 1 93 ? -4.532 1.576 -23.485 1.00 94.62 93 GLU A O 1
ATOM 711 N N . LEU A 1 94 ? -2.593 0.528 -23.860 1.00 91.38 94 LEU A N 1
ATOM 712 C CA . LEU A 1 94 ? -2.052 1.585 -24.713 1.00 91.38 94 LEU A CA 1
ATOM 713 C C . LEU A 1 94 ? -2.651 1.566 -26.139 1.00 91.38 94 LEU A C 1
ATOM 715 O O . LEU A 1 94 ? -2.718 0.510 -26.773 1.00 91.38 94 LEU A O 1
ATOM 719 N N . PRO A 1 95 ? -3.016 2.727 -26.724 1.00 92.62 95 PRO A N 1
ATOM 720 C CA . PRO A 1 95 ? -3.378 2.810 -28.138 1.00 92.62 95 PRO A CA 1
ATOM 721 C C . PRO A 1 95 ? -2.241 2.335 -29.054 1.00 92.62 95 PRO A C 1
ATOM 723 O O . PRO A 1 95 ? -1.073 2.611 -28.781 1.00 92.62 95 PRO A O 1
ATOM 726 N N . ALA A 1 96 ? -2.584 1.704 -30.183 1.00 90.62 96 ALA A N 1
ATOM 727 C CA . ALA A 1 96 ? -1.620 1.068 -31.094 1.00 90.62 96 ALA A CA 1
ATOM 728 C C . ALA A 1 96 ? -0.443 1.978 -31.500 1.00 90.62 96 ALA A C 1
ATOM 730 O O . ALA A 1 96 ? 0.706 1.554 -31.458 1.00 90.62 96 ALA A O 1
ATOM 731 N N . GLU A 1 97 ? -0.706 3.250 -31.812 1.00 87.62 97 GLU A N 1
ATOM 732 C CA . GLU A 1 97 ? 0.336 4.218 -32.187 1.00 87.62 97 GLU A CA 1
ATOM 733 C C . GLU A 1 97 ? 1.359 4.460 -31.063 1.00 87.62 97 GLU A C 1
ATOM 735 O O . GLU A 1 97 ? 2.562 4.571 -31.313 1.00 87.62 97 GLU A O 1
ATOM 740 N N . ARG A 1 98 ? 0.895 4.513 -29.808 1.00 86.19 98 ARG A N 1
ATOM 741 C CA . ARG A 1 98 ? 1.774 4.658 -28.644 1.00 86.19 98 ARG A CA 1
ATOM 742 C C . ARG A 1 98 ? 2.491 3.350 -28.320 1.00 86.19 98 ARG A C 1
ATOM 744 O O . ARG A 1 98 ? 3.669 3.386 -27.971 1.00 86.19 98 ARG A O 1
ATOM 751 N N . ALA A 1 99 ? 1.820 2.210 -28.484 1.00 88.94 99 ALA A N 1
ATOM 752 C CA . ALA A 1 99 ? 2.429 0.901 -28.265 1.00 88.94 99 ALA A CA 1
ATOM 753 C C . ALA A 1 99 ? 3.605 0.673 -29.226 1.00 88.94 99 ALA A C 1
ATOM 755 O O . ALA A 1 99 ? 4.691 0.296 -28.795 1.00 88.94 99 ALA A O 1
ATOM 756 N N . GLU A 1 100 ? 3.441 1.043 -30.500 1.00 88.00 100 GLU A N 1
ATOM 757 C CA . GLU A 1 100 ? 4.517 1.008 -31.495 1.00 88.00 100 GLU A CA 1
ATOM 758 C C . GLU A 1 100 ? 5.696 1.928 -31.136 1.00 88.00 100 GLU A C 1
ATOM 760 O O . GLU A 1 100 ? 6.851 1.624 -31.444 1.00 88.00 100 GLU A O 1
ATOM 765 N N . ALA A 1 101 ? 5.438 3.076 -30.499 1.00 83.50 101 ALA A N 1
ATOM 766 C CA . ALA A 1 101 ? 6.499 3.972 -30.044 1.00 83.50 101 ALA A CA 1
ATOM 767 C C . ALA A 1 101 ? 7.339 3.339 -28.924 1.00 83.50 101 ALA A C 1
ATOM 769 O O . ALA A 1 101 ? 8.569 3.411 -28.983 1.00 83.50 101 ALA A O 1
ATOM 770 N N . ILE A 1 102 ? 6.692 2.667 -27.970 1.00 82.38 102 ILE A N 1
ATOM 771 C CA . ILE A 1 102 ? 7.370 1.907 -26.915 1.00 82.38 102 ILE A CA 1
ATOM 772 C C . ILE A 1 102 ? 8.110 0.692 -27.494 1.00 82.38 102 ILE A C 1
ATOM 774 O O . ILE A 1 102 ? 9.275 0.473 -27.159 1.00 82.38 102 ILE A O 1
ATOM 778 N N . ASP A 1 103 ? 7.514 -0.026 -28.450 1.00 86.69 103 ASP A N 1
ATOM 779 C CA . ASP A 1 103 ? 8.172 -1.132 -29.158 1.00 86.69 103 ASP A CA 1
ATOM 780 C C . ASP A 1 103 ? 9.445 -0.688 -29.879 1.00 86.69 103 ASP A C 1
ATOM 782 O O . ASP A 1 103 ? 10.481 -1.356 -29.797 1.00 86.69 103 ASP A O 1
ATOM 786 N N . ARG A 1 104 ? 9.415 0.471 -30.546 1.00 84.94 104 ARG A N 1
ATOM 787 C CA . ARG A 1 104 ? 10.626 1.066 -31.130 1.00 84.94 104 ARG A CA 1
ATOM 788 C C . ARG A 1 104 ? 11.663 1.405 -30.061 1.00 84.94 104 ARG A C 1
ATOM 790 O O . ARG A 1 104 ? 12.849 1.187 -30.306 1.00 84.94 104 ARG A O 1
ATOM 797 N N . GLY A 1 105 ? 11.231 1.876 -28.891 1.00 79.62 105 GLY A N 1
ATOM 798 C CA . GLY A 1 105 ? 12.085 2.081 -27.718 1.00 79.62 105 GLY A CA 1
ATOM 799 C C . GLY A 1 105 ? 12.802 0.798 -27.287 1.00 79.62 105 GLY A C 1
ATOM 800 O O . GLY A 1 105 ? 14.029 0.795 -27.181 1.00 79.62 105 GLY A O 1
ATOM 801 N N . PHE A 1 106 ? 12.075 -0.319 -27.165 1.00 81.75 106 PHE A N 1
ATOM 802 C CA . PHE A 1 106 ? 12.661 -1.632 -26.856 1.00 81.75 106 PHE A CA 1
ATOM 803 C C . PHE A 1 106 ? 13.693 -2.087 -27.896 1.00 81.75 106 PHE A C 1
ATOM 805 O O . PHE A 1 106 ? 14.712 -2.684 -27.545 1.00 81.75 106 PHE A O 1
ATOM 812 N N . GLN A 1 107 ? 13.453 -1.839 -29.184 1.00 82.81 107 GLN A N 1
ATOM 813 C CA . GLN A 1 107 ? 14.400 -2.245 -30.229 1.00 82.81 107 GLN A CA 1
ATOM 814 C C . GLN A 1 107 ? 15.656 -1.367 -30.255 1.00 8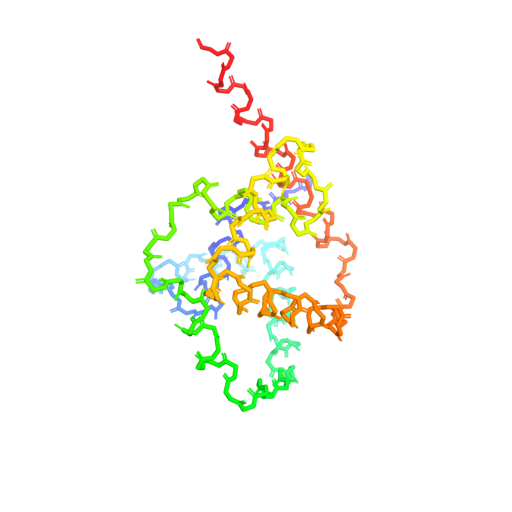2.81 107 GLN A C 1
ATOM 816 O O . GLN A 1 107 ? 16.751 -1.871 -30.512 1.00 82.81 107 GLN A O 1
ATOM 821 N N . ALA A 1 108 ? 15.504 -0.068 -29.997 1.00 81.44 108 ALA A N 1
ATOM 822 C CA . ALA A 1 108 ? 16.592 0.900 -30.073 1.00 81.44 108 ALA A CA 1
ATOM 823 C C . ALA A 1 108 ? 17.512 0.867 -28.844 1.00 81.44 108 ALA A C 1
ATOM 825 O O . ALA A 1 108 ? 18.716 1.084 -28.986 1.00 81.44 108 ALA A O 1
ATOM 826 N N . ASP A 1 109 ? 16.967 0.581 -27.659 1.00 80.56 109 ASP A N 1
ATOM 827 C CA . ASP A 1 109 ? 17.690 0.697 -26.396 1.00 80.56 109 ASP A CA 1
ATOM 828 C C . ASP A 1 109 ? 17.708 -0.634 -25.615 1.00 80.56 109 ASP A C 1
ATOM 830 O O . ASP A 1 109 ? 16.666 -1.137 -25.180 1.00 80.56 109 ASP A O 1
ATOM 834 N N . PRO A 1 110 ? 18.892 -1.243 -25.401 1.00 76.19 110 PRO A N 1
ATOM 835 C CA . PRO A 1 110 ? 19.041 -2.398 -24.522 1.00 76.19 110 PRO A CA 1
ATOM 836 C C . PRO A 1 110 ? 18.497 -2.187 -23.101 1.00 76.19 110 PRO A C 1
ATOM 838 O O . PRO A 1 110 ? 18.032 -3.162 -22.516 1.00 76.19 110 PRO A O 1
ATOM 841 N N . ALA A 1 111 ? 18.518 -0.961 -22.566 1.00 71.69 111 ALA A N 1
ATOM 842 C CA . ALA A 1 111 ? 18.005 -0.662 -21.230 1.00 71.69 111 ALA A CA 1
ATOM 843 C C . ALA A 1 111 ? 16.491 -0.898 -21.139 1.00 71.69 111 ALA A C 1
ATOM 845 O O . ALA A 1 111 ? 16.033 -1.573 -20.224 1.00 71.69 111 ALA A O 1
ATOM 846 N N . TRP A 1 112 ? 15.727 -0.463 -22.146 1.00 72.62 112 TRP A N 1
ATOM 847 C CA . TRP A 1 112 ? 14.280 -0.687 -22.207 1.00 72.62 112 TRP A CA 1
ATOM 848 C C . TRP A 1 112 ? 13.922 -2.183 -22.210 1.00 72.62 112 TRP A C 1
ATOM 850 O O . TRP A 1 112 ? 12.939 -2.593 -21.595 1.00 72.62 112 TRP A O 1
ATOM 860 N N . ARG A 1 113 ? 14.725 -3.028 -22.874 1.00 79.56 113 ARG A N 1
ATOM 861 C CA . ARG A 1 113 ? 14.508 -4.489 -22.872 1.00 79.56 113 ARG A CA 1
ATOM 862 C C . ARG A 1 113 ? 14.755 -5.122 -21.513 1.00 79.56 113 ARG A C 1
ATOM 864 O O . ARG A 1 113 ? 14.061 -6.077 -21.176 1.00 79.56 113 ARG A O 1
ATOM 871 N N . GLU A 1 114 ? 15.739 -4.629 -20.770 1.00 74.25 114 GLU A N 1
ATOM 872 C CA . GLU A 1 114 ? 16.001 -5.116 -19.418 1.00 74.25 114 GLU A CA 1
ATOM 873 C C . GLU A 1 114 ? 14.869 -4.702 -18.475 1.00 74.25 114 GLU A C 1
ATOM 875 O O . GLU A 1 114 ? 14.269 -5.570 -17.847 1.00 74.25 114 GLU A O 1
ATOM 880 N N . THR A 1 115 ? 14.462 -3.429 -18.506 1.00 69.44 115 THR A N 1
ATOM 881 C CA . THR A 1 115 ? 13.324 -2.926 -17.725 1.00 69.44 115 THR A CA 1
ATOM 882 C C . THR A 1 115 ? 12.048 -3.730 -17.992 1.00 69.44 115 THR A C 1
ATOM 884 O O . THR A 1 115 ? 11.376 -4.156 -17.058 1.00 69.44 115 THR A O 1
ATOM 887 N N . ARG A 1 116 ? 11.726 -4.028 -19.259 1.00 77.44 116 ARG A N 1
ATOM 888 C CA . ARG A 1 116 ? 10.572 -4.878 -19.599 1.00 77.44 116 ARG A CA 1
ATOM 889 C C . ARG A 1 116 ? 10.651 -6.267 -18.960 1.00 77.44 116 ARG A C 1
ATOM 891 O O . ARG A 1 116 ? 9.657 -6.735 -18.415 1.00 77.44 116 ARG A O 1
ATOM 898 N N . ARG A 1 117 ? 11.811 -6.930 -19.029 1.00 78.38 117 ARG A N 1
ATOM 899 C CA . ARG A 1 117 ? 11.996 -8.262 -18.422 1.00 78.38 117 ARG A CA 1
ATOM 900 C C . ARG A 1 117 ? 11.790 -8.231 -16.915 1.00 78.38 117 ARG A C 1
ATOM 902 O O . ARG A 1 117 ? 11.283 -9.198 -16.356 1.00 78.38 117 ARG A O 1
ATOM 909 N N . GLU A 1 118 ? 12.194 -7.1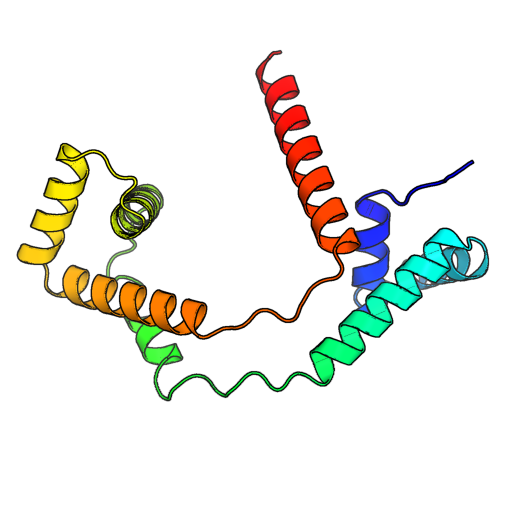45 -16.270 1.00 69.19 118 GLU A N 1
ATOM 910 C CA . GLU A 1 118 ? 12.027 -6.965 -14.831 1.00 69.19 118 GLU A CA 1
ATOM 911 C C . GLU A 1 118 ? 10.559 -6.753 -14.460 1.00 69.19 118 GLU A C 1
ATOM 913 O O . GLU A 1 118 ? 10.080 -7.416 -13.543 1.00 69.19 118 GLU A O 1
ATOM 918 N N . PHE A 1 119 ? 9.819 -5.923 -15.203 1.00 69.50 119 PHE A N 1
ATOM 919 C CA . PHE A 1 119 ? 8.370 -5.790 -15.015 1.00 69.50 119 PHE A CA 1
ATOM 920 C C . PHE A 1 119 ? 7.640 -7.126 -15.218 1.00 69.50 119 PHE A C 1
ATOM 922 O O . PHE A 1 119 ? 6.849 -7.518 -14.366 1.00 69.50 119 PHE A O 1
ATOM 929 N N . GLU A 1 120 ? 7.969 -7.877 -16.275 1.00 78.06 120 GLU A N 1
ATOM 930 C CA . GLU A 1 120 ? 7.416 -9.221 -16.524 1.00 78.06 120 GLU A CA 1
ATOM 931 C C . GLU A 1 120 ? 7.800 -10.241 -15.425 1.00 78.06 120 GLU A C 1
ATOM 933 O O . GLU A 1 120 ? 7.105 -11.239 -15.219 1.00 78.06 120 GLU A O 1
ATOM 938 N N . GLU A 1 121 ? 8.926 -10.052 -14.725 1.00 77.25 121 GLU A N 1
ATOM 939 C CA . GLU A 1 121 ? 9.304 -10.881 -13.574 1.00 77.25 121 GLU A CA 1
ATOM 940 C C . GLU A 1 121 ? 8.523 -10.495 -12.316 1.00 77.25 121 GLU A C 1
ATOM 942 O O . GLU A 1 121 ? 8.063 -11.386 -11.602 1.00 77.25 121 GLU A O 1
ATOM 947 N N . VAL A 1 122 ? 8.357 -9.197 -12.051 1.00 72.44 122 VAL A N 1
ATOM 948 C CA . VAL A 1 122 ? 7.556 -8.699 -10.925 1.00 72.44 122 VAL A CA 1
ATOM 949 C C . VAL A 1 122 ? 6.105 -9.145 -11.067 1.00 72.44 122 VAL A C 1
ATOM 951 O O . VAL A 1 122 ? 5.567 -9.701 -10.115 1.00 72.44 122 VAL A O 1
ATOM 954 N N . ASP A 1 123 ? 5.510 -8.986 -12.247 1.00 75.50 123 ASP A N 1
ATOM 955 C CA . ASP A 1 123 ? 4.136 -9.410 -12.535 1.00 75.50 123 ASP A CA 1
ATOM 956 C C . ASP A 1 123 ? 3.942 -10.910 -12.256 1.00 75.50 123 ASP A C 1
ATOM 958 O O . ASP A 1 123 ? 3.098 -11.312 -11.460 1.00 75.50 123 ASP A O 1
ATOM 962 N N . ARG A 1 124 ? 4.862 -11.749 -12.747 1.00 76.94 124 ARG A N 1
ATOM 963 C CA . ARG A 1 124 ? 4.863 -13.193 -12.462 1.00 76.94 124 ARG A CA 1
ATOM 964 C C . ARG A 1 124 ? 5.004 -13.518 -10.972 1.00 76.94 124 ARG A C 1
ATOM 966 O O . ARG A 1 124 ? 4.445 -14.511 -10.505 1.00 76.94 124 ARG A O 1
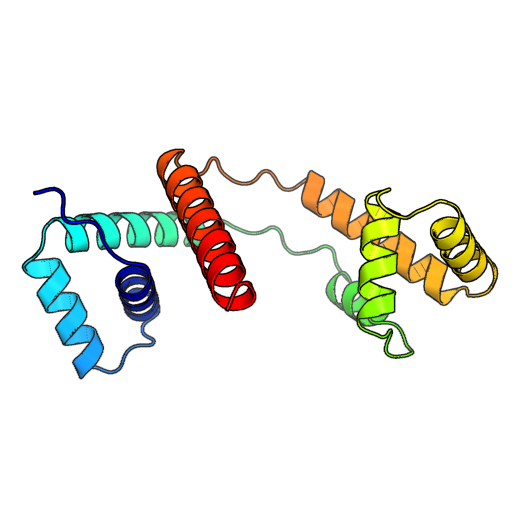ATOM 973 N N . LEU A 1 125 ? 5.796 -12.746 -10.225 1.00 71.56 125 LEU A N 1
ATOM 974 C CA . LEU A 1 125 ? 5.944 -12.931 -8.778 1.00 71.56 125 LEU A CA 1
ATOM 975 C C . LEU A 1 125 ? 4.662 -12.538 -8.037 1.00 71.56 125 LEU A C 1
ATOM 977 O O . LEU A 1 125 ? 4.291 -13.222 -7.082 1.00 71.56 125 LEU A O 1
ATOM 981 N N . LEU A 1 126 ? 3.983 -11.481 -8.487 1.00 72.75 126 LEU A N 1
ATOM 982 C CA . LEU A 1 126 ? 2.694 -11.048 -7.952 1.00 72.75 126 LEU A CA 1
ATOM 983 C C . LEU A 1 126 ? 1.580 -12.048 -8.281 1.00 72.75 126 LEU A C 1
ATOM 985 O O . LEU A 1 126 ? 0.783 -12.355 -7.401 1.00 72.75 126 LEU A O 1
ATOM 989 N N . ASP A 1 127 ? 1.585 -12.655 -9.466 1.00 77.31 127 ASP A N 1
ATOM 990 C CA . ASP A 1 127 ? 0.665 -13.743 -9.826 1.00 77.31 127 ASP A CA 1
ATOM 991 C C . ASP A 1 127 ? 0.832 -14.981 -8.933 1.00 77.31 127 ASP A C 1
ATOM 993 O O . ASP A 1 127 ? -0.129 -15.686 -8.617 1.00 77.31 127 ASP A O 1
ATOM 997 N N . CYS A 1 128 ? 2.063 -15.256 -8.491 1.00 72.50 128 CYS A N 1
ATOM 998 C CA . CYS A 1 128 ? 2.336 -16.326 -7.529 1.00 72.50 128 CYS A CA 1
ATOM 999 C C . CYS A 1 128 ? 1.889 -15.968 -6.101 1.00 72.50 128 CYS A C 1
ATOM 1001 O O . CYS A 1 128 ? 1.812 -16.851 -5.239 1.00 72.50 128 CYS A O 1
ATOM 1003 N N . TYR A 1 129 ? 1.615 -14.693 -5.822 1.00 69.44 129 TYR A N 1
ATOM 1004 C CA . TYR A 1 129 ? 1.185 -14.239 -4.512 1.00 69.44 129 TYR A CA 1
ATOM 1005 C C . TYR A 1 129 ? -0.313 -14.492 -4.335 1.00 69.44 129 TYR A C 1
ATOM 1007 O O . TYR A 1 129 ? -1.175 -13.763 -4.823 1.00 69.44 129 TYR A O 1
ATOM 1015 N N . THR A 1 130 ? -0.645 -15.533 -3.573 1.00 64.94 130 THR A N 1
ATOM 1016 C CA . THR A 1 130 ? -2.024 -15.731 -3.125 1.00 64.94 130 THR A CA 1
ATOM 1017 C C . THR A 1 130 ? -2.281 -14.808 -1.943 1.00 64.94 130 THR A C 1
ATOM 1019 O O . THR A 1 130 ? -1.859 -15.096 -0.823 1.00 64.94 130 THR A O 1
ATOM 1022 N N . VAL A 1 131 ? -2.974 -13.695 -2.191 1.00 61.66 131 VAL A N 1
ATOM 1023 C CA . VAL A 1 131 ? -3.455 -12.824 -1.113 1.00 61.66 131 VAL A CA 1
ATOM 1024 C C . VAL A 1 131 ? -4.312 -13.682 -0.170 1.00 61.66 131 VAL A C 1
ATOM 1026 O O . VAL A 1 131 ? -5.234 -14.353 -0.651 1.00 61.66 131 VAL A O 1
ATOM 1029 N N . PRO A 1 132 ? -4.045 -13.692 1.150 1.00 63.53 132 PRO A N 1
ATOM 1030 C CA . PRO A 1 132 ? -4.915 -14.364 2.103 1.00 63.53 132 PRO A CA 1
ATOM 1031 C C . PRO A 1 132 ? -6.361 -13.900 1.899 1.00 63.53 132 PRO A C 1
ATOM 1033 O O . PRO A 1 132 ? -6.579 -12.720 1.598 1.00 63.53 132 PRO A O 1
ATOM 1036 N N . PRO A 1 133 ? -7.363 -14.784 2.046 1.00 62.50 133 PRO A N 1
ATOM 1037 C CA . PRO A 1 133 ? -8.752 -14.373 1.929 1.00 62.50 133 PRO A CA 1
ATOM 1038 C C . PRO A 1 133 ? -9.018 -13.247 2.931 1.00 62.50 133 PRO A C 1
ATOM 1040 O O . PRO A 1 133 ? -9.011 -13.451 4.143 1.00 62.50 133 PRO A O 1
ATOM 1043 N N . THR A 1 134 ? -9.221 -12.039 2.414 1.00 61.16 134 THR A N 1
ATOM 1044 C CA . THR A 1 134 ? -9.643 -10.900 3.224 1.00 61.16 134 THR A CA 1
ATOM 1045 C C . THR A 1 134 ? -11.122 -11.067 3.547 1.00 61.16 134 THR A C 1
ATOM 1047 O O . THR A 1 134 ? -11.883 -11.641 2.761 1.00 61.16 134 THR A O 1
ATOM 1050 N N . SER A 1 135 ? -11.555 -10.603 4.723 1.00 73.94 135 SER A N 1
ATOM 1051 C CA . SER A 1 135 ? -12.977 -10.659 5.055 1.00 73.94 135 SER A CA 1
ATOM 1052 C C . SER A 1 135 ? -13.765 -9.871 4.002 1.00 73.94 135 SER A C 1
ATOM 1054 O O . SER A 1 135 ? -13.382 -8.763 3.613 1.00 73.94 135 SER A O 1
ATOM 1056 N N . ALA A 1 136 ? -14.883 -10.430 3.527 1.00 73.19 136 ALA A N 1
ATOM 1057 C CA . ALA A 1 136 ? -15.736 -9.765 2.535 1.00 73.19 136 ALA A CA 1
ATOM 1058 C C . ALA A 1 136 ? -16.187 -8.366 3.006 1.00 73.19 136 ALA A C 1
ATOM 1060 O O . ALA A 1 136 ? -16.440 -7.467 2.201 1.00 73.19 136 ALA A O 1
ATOM 1061 N N . GLU A 1 137 ? -16.241 -8.174 4.323 1.00 73.06 137 GLU A N 1
ATOM 1062 C CA . GLU A 1 137 ? -16.525 -6.904 4.972 1.00 73.06 137 GLU A CA 1
ATOM 1063 C C . GLU A 1 137 ? -15.414 -5.863 4.770 1.00 73.06 137 GLU A C 1
ATOM 1065 O O . GLU A 1 137 ? -15.717 -4.722 4.409 1.00 73.06 137 GLU A O 1
ATOM 1070 N N . LEU A 1 138 ? -14.138 -6.242 4.909 1.00 65.38 138 LEU A N 1
ATOM 1071 C CA . LEU A 1 138 ? -13.005 -5.346 4.662 1.00 65.38 138 LEU A CA 1
ATOM 1072 C C . LEU A 1 138 ? -12.961 -4.906 3.194 1.00 65.38 138 LEU A C 1
ATOM 1074 O O . LEU A 1 138 ? -12.871 -3.710 2.905 1.00 65.38 138 LEU A O 1
ATOM 1078 N N . THR A 1 139 ? -13.128 -5.844 2.256 1.00 70.38 139 THR A N 1
ATOM 1079 C CA . THR A 1 139 ? -13.213 -5.519 0.823 1.00 70.38 139 THR A CA 1
ATOM 1080 C C . THR A 1 139 ? -14.377 -4.564 0.535 1.00 70.38 139 THR A C 1
ATOM 1082 O O . THR A 1 139 ? -14.236 -3.614 -0.242 1.00 70.38 139 THR A O 1
ATOM 1085 N N . GLY A 1 140 ? -15.531 -4.779 1.177 1.00 75.06 140 GLY A N 1
ATOM 1086 C CA . GLY A 1 140 ? -16.699 -3.905 1.057 1.00 75.06 140 GLY A CA 1
ATOM 1087 C C . GLY A 1 140 ? -16.445 -2.491 1.589 1.00 75.06 140 GLY A C 1
ATOM 1088 O O . GLY A 1 140 ? -16.858 -1.507 0.962 1.00 75.06 140 GLY A O 1
ATOM 1089 N N . ARG A 1 141 ? -15.723 -2.372 2.708 1.00 71.62 141 ARG A N 1
ATOM 1090 C CA . ARG A 1 141 ? -15.353 -1.090 3.327 1.00 71.62 141 ARG A CA 1
ATOM 1091 C C . ARG A 1 141 ? -14.368 -0.308 2.458 1.00 71.62 141 ARG A C 1
ATOM 1093 O O . ARG A 1 141 ? -14.631 0.862 2.179 1.00 71.62 141 ARG A O 1
ATOM 1100 N N . ILE A 1 142 ? -13.328 -0.960 1.932 1.00 69.31 142 ILE A N 1
ATOM 1101 C CA . ILE A 1 142 ? -12.350 -0.335 1.023 1.00 69.31 142 ILE A CA 1
ATOM 1102 C C . ILE A 1 142 ? -13.036 0.159 -0.259 1.00 69.31 142 ILE A C 1
ATOM 1104 O O . ILE A 1 142 ? -12.915 1.334 -0.611 1.00 69.31 142 ILE A O 1
ATOM 1108 N N . LYS A 1 143 ? -13.837 -0.688 -0.926 1.00 71.06 143 LYS A N 1
ATOM 1109 C CA . LYS A 1 143 ? -14.575 -0.290 -2.143 1.00 71.06 143 LYS A CA 1
ATOM 1110 C C . LYS A 1 143 ? -15.485 0.916 -1.898 1.00 71.06 143 LYS A C 1
ATOM 1112 O O . LYS A 1 143 ? -15.527 1.835 -2.718 1.00 71.06 143 LYS A O 1
ATOM 1117 N N . SER A 1 144 ? -16.184 0.938 -0.764 1.00 76.56 144 SER A N 1
ATOM 1118 C CA . SER A 1 144 ? -17.075 2.046 -0.399 1.00 76.56 144 SER A CA 1
ATOM 1119 C C . SER A 1 144 ? -16.308 3.352 -0.166 1.00 76.56 144 SER A C 1
ATOM 1121 O O . SER A 1 144 ? -16.749 4.411 -0.620 1.00 76.56 144 SER A O 1
ATOM 1123 N N . ALA A 1 145 ? -15.147 3.288 0.493 1.00 67.25 145 ALA A N 1
ATOM 1124 C CA . ALA A 1 145 ? -14.293 4.449 0.733 1.00 67.25 145 ALA A CA 1
ATOM 1125 C C . ALA A 1 145 ? -13.752 5.042 -0.581 1.00 67.25 145 ALA A C 1
ATOM 1127 O O . ALA A 1 145 ? -13.884 6.246 -0.816 1.00 67.25 145 ALA A O 1
ATOM 1128 N N . VAL A 1 146 ? -13.252 4.195 -1.489 1.00 69.50 146 VAL A N 1
ATOM 1129 C CA . VAL A 1 146 ? -12.742 4.620 -2.806 1.00 69.50 146 VAL A CA 1
ATOM 1130 C C . VAL A 1 146 ? -13.840 5.287 -3.641 1.00 69.50 146 VAL A C 1
ATOM 1132 O O . VAL A 1 146 ? -13.635 6.369 -4.196 1.00 69.50 146 VAL A O 1
ATOM 1135 N N . GLN A 1 147 ? -15.043 4.705 -3.684 1.00 76.19 147 GLN A N 1
ATOM 1136 C CA . GLN A 1 147 ? -16.179 5.296 -4.402 1.00 76.19 147 GLN A CA 1
ATOM 1137 C C . GLN A 1 147 ? -16.610 6.647 -3.810 1.00 76.19 147 GLN A C 1
ATOM 1139 O O . GLN A 1 147 ? -16.913 7.582 -4.557 1.00 76.19 147 GLN A O 1
ATOM 1144 N N . LYS A 1 148 ? -16.614 6.781 -2.476 1.00 73.44 148 LYS A N 1
ATOM 1145 C CA . LYS A 1 148 ? -16.912 8.048 -1.782 1.00 73.44 148 LYS A CA 1
ATOM 1146 C C . LYS A 1 148 ? -15.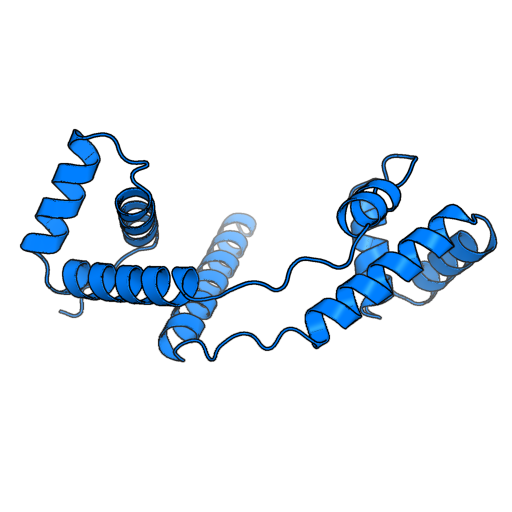885 9.124 -2.155 1.00 73.44 148 LYS A C 1
ATOM 1148 O O . LYS A 1 148 ? -16.269 10.260 -2.442 1.00 73.44 148 LYS A O 1
ATOM 1153 N N . HIS A 1 149 ? -14.604 8.763 -2.226 1.00 65.81 149 HIS A N 1
ATOM 1154 C CA . HIS A 1 149 ? -13.530 9.677 -2.611 1.00 65.81 149 HIS A CA 1
ATOM 1155 C C . HIS A 1 149 ? -13.631 10.117 -4.081 1.00 65.81 149 HIS A C 1
ATOM 1157 O O . HIS A 1 149 ? -13.561 11.312 -4.380 1.00 65.81 149 HIS A O 1
ATOM 1163 N N . ALA A 1 150 ? -13.889 9.179 -4.999 1.00 69.62 150 ALA A N 1
ATOM 1164 C CA . ALA A 1 150 ? -14.096 9.482 -6.415 1.00 69.62 150 ALA A CA 1
ATOM 1165 C C . ALA A 1 150 ? -15.242 10.491 -6.625 1.00 69.62 150 ALA A C 1
ATOM 1167 O O . ALA A 1 150 ? -15.065 11.480 -7.338 1.00 69.62 150 ALA A O 1
ATOM 1168 N N . ARG A 1 151 ? -16.372 10.305 -5.926 1.00 80.38 151 ARG A N 1
ATOM 1169 C CA . ARG A 1 151 ? -17.521 11.227 -5.975 1.00 80.38 151 ARG A CA 1
ATOM 1170 C C . ARG A 1 151 ? -17.192 12.614 -5.418 1.00 80.38 151 ARG A C 1
ATOM 1172 O O . ARG A 1 151 ? -17.577 13.609 -6.026 1.00 80.38 151 ARG A O 1
ATOM 1179 N N . ARG A 1 152 ? -16.455 12.702 -4.302 1.00 73.19 152 ARG A N 1
ATOM 1180 C CA . ARG A 1 152 ? -16.015 13.992 -3.733 1.00 73.19 152 ARG A CA 1
ATOM 1181 C C . ARG A 1 152 ? -15.120 14.769 -4.699 1.00 73.19 152 ARG A C 1
ATOM 1183 O O . ARG A 1 152 ? -15.356 15.954 -4.909 1.00 73.19 152 ARG A O 1
ATOM 1190 N N . ARG A 1 153 ? -14.144 14.109 -5.333 1.00 72.06 153 ARG A N 1
ATOM 1191 C CA . ARG A 1 153 ? -13.285 14.762 -6.339 1.00 72.06 153 ARG A CA 1
ATOM 1192 C C . ARG A 1 153 ? -14.078 15.254 -7.548 1.00 72.06 153 ARG A C 1
ATOM 1194 O O . ARG A 1 153 ? -13.781 16.321 -8.071 1.00 72.06 153 ARG A O 1
ATOM 1201 N N . GLN A 1 154 ? -15.077 14.493 -7.991 1.00 72.44 154 GLN A N 1
ATOM 1202 C CA . GLN A 1 154 ? -15.910 14.880 -9.128 1.00 72.44 154 GLN A CA 1
ATOM 1203 C C . GLN A 1 154 ? -16.786 16.098 -8.796 1.00 72.44 154 GLN A C 1
ATOM 1205 O O . GLN A 1 154 ? -16.866 17.024 -9.599 1.00 72.44 154 GLN A O 1
ATOM 1210 N N . ALA A 1 155 ? -17.358 16.151 -7.588 1.00 73.38 155 ALA A N 1
ATOM 1211 C CA . ALA A 1 155 ? -18.126 17.303 -7.116 1.00 73.38 155 ALA A CA 1
ATOM 1212 C C . ALA A 1 155 ? -17.278 18.585 -7.025 1.00 73.38 155 ALA A C 1
ATOM 1214 O O . ALA A 1 155 ? -17.735 19.644 -7.437 1.00 73.38 155 ALA A O 1
ATOM 1215 N N . LEU A 1 156 ? -16.028 18.484 -6.560 1.00 70.38 156 LEU A N 1
ATOM 1216 C CA . LEU A 1 156 ? -15.102 19.622 -6.468 1.00 70.38 156 LEU A CA 1
ATOM 1217 C C . LEU A 1 156 ? -14.601 20.133 -7.829 1.00 70.38 156 LEU A C 1
ATOM 1219 O O . LEU A 1 156 ? -14.192 21.280 -7.923 1.00 70.38 156 LEU A O 1
ATOM 1223 N N . ARG A 1 157 ? -14.626 19.300 -8.878 1.00 64.94 157 ARG A N 1
ATOM 1224 C CA . ARG A 1 157 ? -14.276 19.697 -10.256 1.00 64.94 157 ARG A CA 1
ATOM 1225 C C . ARG A 1 157 ? -15.447 20.297 -11.042 1.00 64.94 157 ARG A C 1
ATOM 1227 O O . ARG A 1 157 ? -15.248 20.737 -12.166 1.00 64.94 157 ARG A O 1
ATOM 1234 N N . SER A 1 158 ? -16.658 20.247 -10.488 1.00 64.62 158 SER A N 1
ATOM 1235 C CA . SER A 1 158 ? -17.894 20.704 -11.144 1.00 64.62 158 SER A CA 1
ATOM 1236 C C . SER A 1 158 ? -18.339 22.101 -10.684 1.00 64.62 158 SER A C 1
ATOM 1238 O O . SER A 1 158 ? -19.436 22.531 -11.037 1.00 64.62 158 SER A O 1
ATOM 1240 N N . VAL A 1 159 ? -17.514 22.770 -9.873 1.00 57.31 159 VAL A N 1
ATOM 1241 C CA . VAL A 1 159 ? -17.689 24.132 -9.341 1.00 57.31 159 VAL A CA 1
ATOM 1242 C C . VAL A 1 159 ? -16.608 25.016 -9.942 1.00 57.31 159 VAL A C 1
ATOM 1244 O O . VAL A 1 159 ? -16.945 26.154 -10.328 1.00 57.31 159 VAL A O 1
#

Sequence (159 aa):
MNERLEQSDFEALSAWLDGELSDAAAAEVECRIQQDPVWRGAADELRSLHEALDGYTVPAPASGLARRVLAGIPARDLTESEIEDLSAYLDGELPAERAEAIDRGFQADPAWRETRREFEEVDRLLDCYTVPPTSAELTGRIKSAVQKHARRRQALRSV

Radius of gyration: 22.13 Å; chains: 1; bounding box: 48×40×59 Å

Foldseek 3Di:
DPDDDDPVLVVLLVCLVVVNDDPVSNVVLVVCLVPPVNSVVSNVVVVVVVVVVVPDDDPDPDPCLVVLVVLLCQPDNDDPVSVVLVVCLVVVNDDPVSVVVLVVVVVVDVSSVSNVVSVVVVVVVVVVDDDPDDPPVVVVVVVVVVVVVVVVVVVVVVD

Secondary structure (DSSP, 8-state):
------HHHHHHHHHHHTT-S-HHHHHHHHHHHHH-HHHHHHHHHHHHHHHHHHT--PPPPPTTHHHHHHHHS-SS---HHHHHHHHHHHTT-S-HHHHHHHHHHHHH-HHHHHHHHHHHHHHHHHHT-------HHHHHHHHHHHHHHHHHHHHHT--